Protein AF-W2T8W1-F1 (afdb_monomer_lite)

Foldseek 3Di:
DPPPDDDDPCPPPDDDDDDQQAAEDPEQADDPQAPDPQWEAFPFWIKGHHHDAAAKIWIATPRDGDYDYPVRTDIDRPGRHHWRDKYADPVDRPDMDTDDPRPD

InterPro domains:
  IPR015048 Domain of unknown function DUF1899 [PF08953] (4-67)
  IPR015048 Domain of unknown function DUF1899 [SM01166] (4-66)
  IPR015505 Coronin [PTHR10856] (1-103)
  IPR015943 WD40/YVTN repeat-like-containing domain superfamily [G3DSA:2.130.10.10] (3-104)

Structure (mmCIF, N/CA/C/O backbone):
data_AF-W2T8W1-F1
#
_entry.id   AF-W2T8W1-F1
#
loop_
_atom_site.group_PDB
_atom_site.id
_atom_site.type_symbol
_atom_site.label_atom_id
_atom_site.label_alt_id
_atom_site.label_comp_id
_atom_site.label_asym_id
_atom_site.label_entity_id
_atom_site.label_seq_id
_atom_site.pdbx_PDB_ins_code
_atom_site.Cartn_x
_atom_site.Cartn_y
_atom_site.Cartn_z
_atom_site.occupancy
_atom_site.B_iso_or_equiv
_atom_site.auth_seq_id
_atom_site.auth_comp_id
_atom_site.auth_asym_id
_atom_site.auth_atom_id
_atom_site.pdbx_PDB_model_num
ATOM 1 N N . MET A 1 1 ? -32.278 36.732 12.963 1.00 50.53 1 MET A N 1
ATOM 2 C CA . MET A 1 1 ? -30.898 36.447 12.510 1.00 50.53 1 MET A CA 1
ATOM 3 C C . MET A 1 1 ? -30.860 35.043 11.921 1.00 50.53 1 MET A C 1
ATOM 5 O O . MET A 1 1 ? -30.622 34.090 12.649 1.00 50.53 1 MET A O 1
ATOM 9 N N . ALA A 1 2 ? -31.183 34.893 10.635 1.00 57.41 2 ALA A N 1
ATOM 10 C CA . ALA A 1 2 ? -31.053 33.606 9.955 1.00 57.41 2 ALA A CA 1
ATOM 11 C C . ALA A 1 2 ? -29.563 33.363 9.689 1.00 57.41 2 ALA A C 1
ATOM 13 O O . ALA A 1 2 ? -28.923 34.155 8.997 1.00 57.41 2 ALA A O 1
ATOM 14 N N . TRP A 1 3 ? -28.982 32.327 10.295 1.00 60.72 3 TRP A N 1
ATOM 15 C CA . TRP A 1 3 ? -27.594 31.962 10.028 1.00 60.72 3 TRP A CA 1
ATOM 16 C C . TRP A 1 3 ? -27.460 31.555 8.558 1.00 60.72 3 TRP A C 1
ATOM 18 O O . TRP A 1 3 ? -28.028 30.557 8.120 1.00 60.72 3 TRP A O 1
ATOM 28 N N . ARG A 1 4 ? -26.709 32.361 7.801 1.00 71.06 4 ARG A N 1
ATOM 29 C CA . ARG A 1 4 ? -26.430 32.175 6.369 1.00 71.06 4 ARG A CA 1
ATOM 30 C C . ARG A 1 4 ? -25.615 30.903 6.087 1.00 71.06 4 ARG A C 1
ATOM 32 O O . ARG A 1 4 ? -25.635 30.417 4.963 1.00 71.06 4 ARG A O 1
ATOM 39 N N . PHE A 1 5 ? -24.954 30.346 7.105 1.00 76.56 5 PHE A N 1
ATOM 40 C CA . PHE A 1 5 ? -24.208 29.093 7.025 1.00 76.56 5 PHE A CA 1
ATOM 41 C C . PHE A 1 5 ? -24.708 28.108 8.075 1.00 76.56 5 PHE A C 1
ATOM 43 O O . PHE A 1 5 ? -24.683 28.382 9.276 1.00 76.56 5 PHE A O 1
ATOM 50 N N . GLN A 1 6 ? -25.171 26.955 7.602 1.00 82.75 6 GLN A N 1
ATOM 51 C CA . GLN A 1 6 ? -25.501 25.830 8.463 1.00 82.75 6 GLN A CA 1
ATOM 52 C C . GLN A 1 6 ? -24.201 25.156 8.919 1.00 82.75 6 GLN A C 1
ATOM 54 O O . GLN A 1 6 ? -23.294 24.973 8.101 1.00 82.75 6 GLN A O 1
ATOM 59 N N . PRO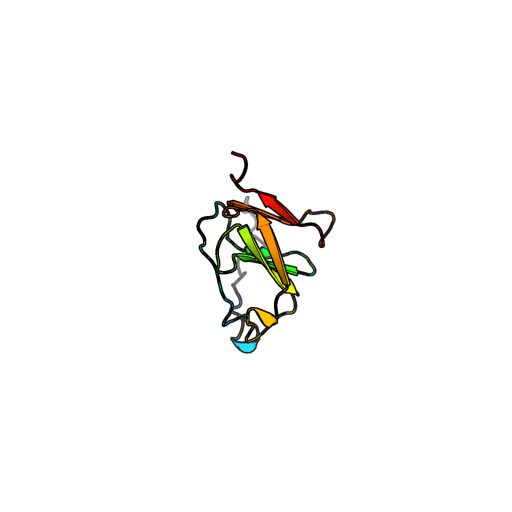 A 1 7 ? -24.079 24.785 10.203 1.00 81.88 7 PRO A N 1
ATOM 60 C CA . PRO A 1 7 ? -22.911 24.062 10.672 1.00 81.88 7 PRO A CA 1
ATOM 61 C C . PRO A 1 7 ? -22.800 22.713 9.950 1.00 81.88 7 PRO A C 1
ATOM 63 O O . PRO A 1 7 ? -23.799 22.022 9.746 1.00 81.88 7 PRO A O 1
ATOM 66 N N . SER A 1 8 ? -21.575 22.335 9.575 1.00 87.38 8 SER A N 1
ATOM 67 C CA . SER A 1 8 ? -21.312 21.057 8.909 1.00 87.38 8 SER A CA 1
ATOM 68 C C . SER A 1 8 ? -21.833 19.885 9.744 1.00 87.38 8 SER A C 1
ATOM 70 O O . SER A 1 8 ? -21.654 19.851 10.966 1.00 87.38 8 SER A O 1
ATOM 72 N N . LYS A 1 9 ? -22.402 18.876 9.071 1.00 90.12 9 LYS A N 1
ATOM 73 C CA . LYS A 1 9 ? -22.764 17.589 9.691 1.00 90.12 9 LYS A CA 1
ATOM 74 C C . LYS A 1 9 ? -21.552 16.901 10.341 1.00 90.12 9 LYS A C 1
ATOM 76 O O . LYS A 1 9 ? -21.725 16.112 11.260 1.00 90.12 9 LYS A O 1
ATOM 81 N N . PHE A 1 10 ? -20.339 17.249 9.909 1.00 89.81 10 PHE A N 1
ATOM 82 C CA . PHE A 1 10 ? -19.076 16.652 10.346 1.00 89.81 10 PHE A CA 1
ATOM 83 C C . PHE A 1 10 ? -18.341 17.455 11.426 1.00 89.81 10 PHE A C 1
ATOM 85 O O . PHE A 1 10 ? -17.207 17.118 11.756 1.00 89.81 10 PHE A O 1
ATOM 92 N N . LYS A 1 11 ? -18.956 18.501 12.000 1.00 89.50 11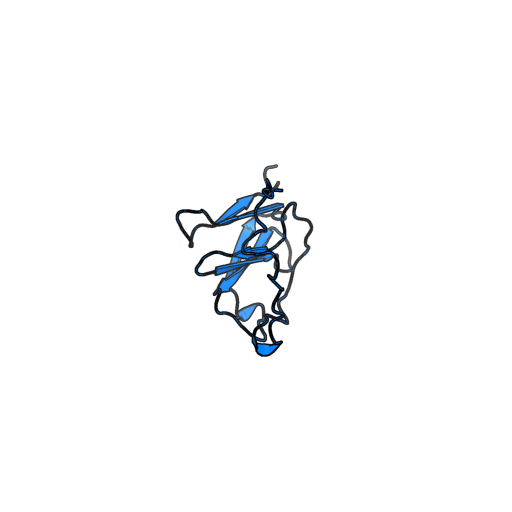 LYS A N 1
ATOM 93 C CA . LYS A 1 11 ? -18.302 19.400 12.974 1.00 89.50 11 LYS A CA 1
ATOM 94 C C . LYS A 1 11 ? -17.719 18.707 14.218 1.00 89.50 11 LYS A C 1
ATOM 96 O O . LYS A 1 11 ? -16.855 19.277 14.867 1.00 89.50 11 LYS A O 1
ATOM 101 N N . ASN A 1 12 ? -18.203 17.507 14.541 1.00 92.62 12 ASN A N 1
ATOM 102 C CA . ASN A 1 12 ? -17.790 16.720 15.706 1.00 92.62 12 ASN A CA 1
ATOM 103 C C . ASN A 1 12 ? -17.003 15.452 15.315 1.00 92.62 12 ASN A C 1
ATOM 105 O O . ASN A 1 12 ? -16.898 14.533 16.121 1.00 92.62 12 ASN A O 1
ATOM 109 N N . THR A 1 13 ? -16.509 15.351 14.078 1.00 93.62 13 THR A N 1
ATOM 110 C CA . THR A 1 13 ? -15.741 14.176 13.636 1.00 93.62 13 THR A CA 1
ATOM 111 C C . THR A 1 13 ? -14.393 14.154 14.347 1.00 93.62 13 THR A C 1
ATOM 113 O O . THR A 1 13 ? -13.653 15.135 14.289 1.00 93.62 13 THR A O 1
ATOM 116 N N . THR A 1 14 ? -14.063 13.043 14.999 1.00 94.12 14 THR A N 1
ATOM 117 C CA . THR A 1 14 ? -12.776 12.838 15.670 1.00 94.12 14 THR A CA 1
ATOM 118 C C . THR A 1 14 ? -12.061 11.618 15.087 1.00 94.12 14 THR A C 1
ATOM 120 O O . THR A 1 14 ? -12.719 10.642 14.718 1.00 94.12 14 THR A O 1
ATOM 123 N N . PRO A 1 15 ? -10.721 11.647 14.970 1.00 92.81 15 PRO A N 1
ATOM 124 C CA . PRO A 1 15 ? -9.968 10.487 14.517 1.00 92.81 15 PRO A CA 1
ATOM 125 C C . PRO A 1 15 ? -10.025 9.378 15.572 1.00 92.81 15 PRO A C 1
ATOM 127 O O . PRO A 1 15 ? -9.855 9.630 16.766 1.00 92.81 15 PRO A O 1
ATOM 130 N N . HIS A 1 16 ? -10.227 8.142 15.124 1.00 93.62 16 HIS A N 1
ATOM 131 C CA . HIS A 1 16 ? -10.123 6.960 15.971 1.00 93.62 16 HIS A CA 1
ATOM 132 C C . HIS A 1 16 ? -8.755 6.309 15.762 1.00 93.62 16 HIS A C 1
ATOM 134 O O . HIS A 1 16 ? -8.455 5.825 14.671 1.00 93.62 16 HIS A O 1
ATOM 140 N N . ILE A 1 17 ? -7.923 6.301 16.803 1.00 93.06 17 ILE A N 1
ATOM 141 C CA . ILE A 1 17 ? -6.588 5.699 16.738 1.00 93.06 17 ILE A CA 1
ATOM 142 C C . ILE A 1 17 ? -6.739 4.171 16.831 1.00 93.06 17 ILE A C 1
ATOM 144 O O . ILE A 1 17 ? -7.317 3.687 17.808 1.00 93.06 17 ILE A O 1
ATOM 148 N N . PRO A 1 18 ? -6.251 3.401 15.841 1.00 92.38 18 PRO A N 1
ATOM 149 C CA . PRO A 1 18 ? -6.348 1.945 15.863 1.00 92.38 18 PRO A CA 1
ATOM 150 C C . PRO A 1 18 ? -5.494 1.343 16.982 1.00 92.38 18 PRO A C 1
ATOM 152 O O . PRO A 1 18 ? -4.461 1.893 17.377 1.00 92.38 18 PRO A O 1
ATOM 155 N N . LYS A 1 19 ? -5.905 0.174 17.479 1.00 93.50 19 LYS A N 1
ATOM 156 C CA . LYS A 1 19 ? -5.090 -0.594 18.431 1.00 93.50 19 LYS A CA 1
ATOM 157 C C . LYS A 1 19 ? -3.870 -1.178 17.726 1.00 93.50 19 LYS A C 1
ATOM 159 O O . LYS A 1 19 ? -3.903 -1.433 16.529 1.00 93.50 19 LYS A O 1
ATOM 164 N N . LYS A 1 20 ? -2.811 -1.489 18.478 1.00 90.31 20 LYS A N 1
ATOM 165 C CA . LYS A 1 20 ? -1.580 -2.075 17.916 1.00 90.31 20 LYS A CA 1
ATOM 166 C C . LYS A 1 20 ? -1.817 -3.402 17.177 1.00 90.31 20 LYS A C 1
ATOM 168 O O . LYS A 1 20 ? -1.144 -3.676 16.195 1.00 90.31 20 LYS A O 1
ATOM 173 N N . GLU A 1 21 ? -2.765 -4.228 17.620 1.00 90.12 21 GLU A N 1
ATOM 174 C CA . GLU A 1 21 ? -3.143 -5.454 16.896 1.00 90.12 21 GLU A CA 1
ATOM 175 C C . GLU A 1 21 ? -3.827 -5.193 15.544 1.00 90.12 21 GLU A C 1
ATOM 177 O O . GLU A 1 21 ? -3.850 -6.073 14.687 1.00 90.12 21 GLU A O 1
ATOM 182 N N . GLU A 1 22 ? -4.366 -3.991 15.343 1.00 91.38 22 GLU A N 1
ATOM 183 C CA . GLU A 1 22 ? -5.016 -3.559 14.106 1.00 91.38 22 GLU A CA 1
ATOM 184 C C . GLU A 1 22 ? -4.076 -2.7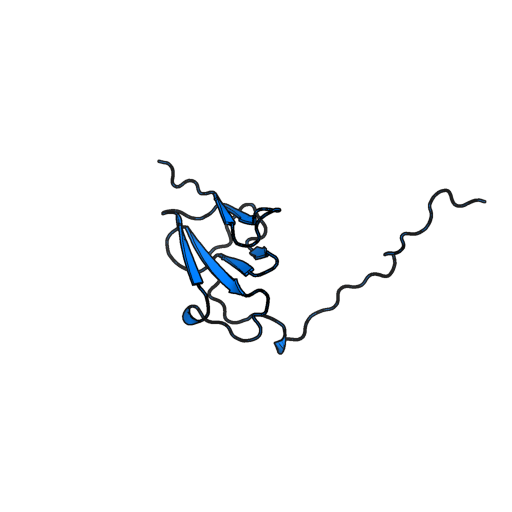78 13.187 1.00 91.38 22 GLU A C 1
ATOM 186 O O . GLU A 1 22 ? -4.456 -2.470 12.060 1.00 91.38 22 GLU A O 1
ATOM 191 N N . THR A 1 23 ? -2.856 -2.476 13.639 1.00 93.38 23 THR A N 1
ATOM 192 C CA . THR A 1 23 ? -1.828 -1.860 12.802 1.00 93.38 23 THR A CA 1
ATOM 193 C C . THR A 1 23 ? -0.955 -2.915 12.139 1.00 93.38 23 THR A C 1
ATOM 195 O O . THR A 1 23 ? -0.850 -4.056 12.594 1.00 93.38 23 THR A O 1
ATOM 198 N N . ILE A 1 24 ? -0.306 -2.520 11.047 1.00 94.19 24 ILE A N 1
ATOM 199 C CA . ILE A 1 24 ? 0.761 -3.290 10.414 1.00 94.19 24 ILE A CA 1
ATOM 200 C C . ILE A 1 24 ? 2.087 -2.775 10.974 1.00 94.19 24 ILE A C 1
ATOM 202 O O . ILE A 1 24 ? 2.318 -1.567 11.006 1.00 94.19 24 ILE A O 1
ATOM 206 N N . PHE A 1 25 ? 2.952 -3.674 11.439 1.00 92.75 25 PHE A N 1
ATOM 207 C CA . PHE A 1 25 ? 4.258 -3.303 11.986 1.00 92.75 25 PHE A CA 1
ATOM 208 C C . PHE A 1 25 ? 5.352 -4.307 11.615 1.00 92.75 25 PHE A C 1
ATOM 210 O O . PHE A 1 25 ? 5.058 -5.431 11.210 1.00 92.75 25 PHE A O 1
ATOM 217 N N . ASP A 1 26 ? 6.611 -3.893 11.800 1.00 91.94 26 ASP A N 1
ATOM 218 C CA . ASP A 1 26 ? 7.827 -4.648 11.432 1.00 91.94 26 ASP A CA 1
ATOM 219 C C . ASP A 1 26 ? 8.025 -4.839 9.916 1.00 91.94 26 ASP A C 1
ATOM 221 O O . ASP A 1 26 ? 8.734 -5.743 9.475 1.00 91.94 26 ASP A O 1
ATOM 225 N N . VAL A 1 27 ? 7.391 -3.974 9.117 1.00 92.44 27 VAL A N 1
ATOM 226 C CA . VAL A 1 27 ? 7.533 -3.969 7.660 1.00 92.44 27 VAL A CA 1
ATOM 227 C C . VAL A 1 27 ? 8.842 -3.285 7.237 1.00 92.44 27 VAL A C 1
ATOM 229 O O . VAL A 1 27 ? 9.189 -2.242 7.795 1.00 92.44 27 VAL A O 1
ATOM 232 N N . PRO A 1 28 ? 9.564 -3.837 6.246 1.00 91.38 28 PRO A N 1
ATOM 233 C CA . PRO A 1 28 ? 10.820 -3.290 5.738 1.00 91.38 28 PRO A CA 1
ATOM 234 C C . PRO A 1 28 ? 10.566 -2.070 4.841 1.00 91.38 28 PRO A C 1
ATOM 236 O O . PRO A 1 28 ? 10.589 -2.177 3.615 1.00 91.38 28 PRO A O 1
ATOM 239 N N . ILE A 1 29 ? 10.265 -0.919 5.443 1.00 89.88 29 ILE A N 1
ATOM 240 C CA . ILE A 1 29 ? 9.980 0.323 4.713 1.00 89.88 29 ILE A CA 1
ATOM 241 C C . ILE A 1 29 ? 11.255 0.864 4.056 1.00 89.88 29 ILE A C 1
ATOM 243 O O . ILE A 1 29 ? 12.294 0.986 4.701 1.00 89.88 29 ILE A O 1
ATOM 247 N N . GLY A 1 30 ? 11.160 1.180 2.764 1.00 82.88 30 GLY A N 1
ATOM 248 C CA . GLY A 1 30 ? 12.249 1.757 1.977 1.00 82.88 30 GLY A CA 1
ATOM 249 C C . GLY A 1 30 ? 12.403 3.269 2.141 1.00 82.88 30 GLY A C 1
ATOM 250 O O . GLY A 1 30 ? 11.754 3.902 2.972 1.00 82.88 30 GLY A O 1
ATOM 251 N N . ASN A 1 31 ? 13.273 3.860 1.321 1.00 75.69 31 ASN A N 1
ATOM 252 C CA . ASN A 1 31 ? 13.444 5.308 1.284 1.00 75.69 31 ASN A CA 1
ATOM 253 C C . ASN A 1 31 ? 12.151 5.988 0.796 1.00 75.69 31 ASN A C 1
ATOM 255 O O . ASN A 1 31 ? 11.612 5.626 -0.247 1.00 75.69 31 ASN A O 1
ATOM 259 N N . LEU A 1 32 ? 11.680 6.987 1.543 1.00 73.00 32 LEU A N 1
ATOM 260 C CA . LEU A 1 32 ? 10.449 7.736 1.270 1.00 73.00 32 LEU A CA 1
ATOM 261 C C . LEU A 1 32 ? 10.706 8.990 0.419 1.00 73.00 32 LEU A C 1
ATOM 263 O O . LEU A 1 32 ? 9.953 9.957 0.501 1.00 73.00 32 LEU A O 1
ATOM 267 N N . SER A 1 33 ? 11.782 9.019 -0.373 1.00 71.50 33 SER A N 1
ATOM 268 C CA . SER A 1 33 ? 12.023 10.088 -1.349 1.00 71.50 33 SER A CA 1
ATOM 269 C C . SER A 1 33 ? 11.126 9.919 -2.576 1.00 71.50 33 SER A C 1
ATOM 271 O O . SER A 1 33 ? 11.593 9.644 -3.674 1.00 71.50 33 SER A O 1
ATOM 273 N N . CYS A 1 34 ? 9.827 10.068 -2.349 1.00 71.00 34 CYS A N 1
ATOM 274 C CA . CYS A 1 34 ? 8.771 10.105 -3.346 1.00 71.00 34 CYS A CA 1
ATOM 275 C C . CYS A 1 34 ? 8.042 11.450 -3.251 1.00 71.00 34 CYS A C 1
ATOM 277 O O . CYS A 1 34 ? 8.081 12.140 -2.230 1.00 71.00 34 CYS A O 1
ATOM 279 N N . THR A 1 35 ? 7.364 11.838 -4.325 1.00 74.19 35 THR A N 1
ATOM 280 C CA . THR A 1 35 ? 6.565 13.077 -4.349 1.00 74.19 35 THR A CA 1
ATOM 281 C C . THR A 1 35 ? 5.192 12.911 -3.692 1.00 74.19 35 THR A C 1
ATOM 283 O O . THR A 1 35 ? 4.523 13.901 -3.395 1.00 74.19 35 THR A O 1
ATOM 286 N N . ASN A 1 36 ? 4.786 11.666 -3.437 1.00 77.00 36 ASN A N 1
ATOM 287 C CA . ASN A 1 36 ? 3.513 11.301 -2.832 1.00 77.00 36 ASN A CA 1
ATOM 288 C C . ASN A 1 36 ? 3.653 10.918 -1.344 1.00 77.00 36 ASN A C 1
ATOM 290 O O . ASN A 1 36 ? 4.704 11.073 -0.726 1.00 77.00 36 ASN A O 1
ATOM 294 N N . ASN A 1 37 ? 2.574 10.381 -0.765 1.00 83.25 37 ASN A N 1
ATOM 295 C CA . ASN A 1 37 ? 2.509 9.965 0.641 1.00 83.25 37 ASN A CA 1
ATOM 296 C C . ASN A 1 37 ? 3.266 8.655 0.956 1.00 83.25 37 ASN A C 1
ATOM 298 O O . ASN A 1 37 ? 3.130 8.136 2.063 1.00 83.25 37 ASN A O 1
ATOM 302 N N . ALA A 1 38 ? 4.011 8.093 -0.003 1.00 86.19 38 ALA A N 1
ATOM 303 C CA . ALA A 1 38 ? 4.753 6.830 0.063 1.00 86.19 38 ALA A CA 1
ATOM 304 C C . ALA A 1 38 ? 3.922 5.564 0.335 1.00 86.19 38 ALA A C 1
ATOM 306 O O . ALA A 1 38 ? 4.472 4.471 0.511 1.00 86.19 38 ALA A O 1
ATOM 307 N N . ILE A 1 39 ? 2.599 5.707 0.370 1.00 91.38 39 ILE A N 1
ATOM 308 C CA . ILE A 1 39 ? 1.633 4.644 0.606 1.00 91.38 39 ILE A CA 1
ATOM 309 C C . ILE A 1 39 ? 0.383 4.907 -0.227 1.00 91.38 39 ILE A C 1
ATOM 311 O O . ILE A 1 39 ? -0.100 6.038 -0.305 1.00 91.38 39 ILE A O 1
ATOM 315 N N . GLN A 1 40 ? -0.147 3.851 -0.830 1.00 93.38 40 GLN A N 1
ATOM 316 C CA . GLN A 1 40 ? -1.420 3.855 -1.541 1.00 93.38 40 GLN A CA 1
ATOM 317 C C . GLN A 1 40 ? -2.228 2.628 -1.157 1.00 93.38 40 GLN A C 1
ATOM 319 O O . GLN A 1 40 ? -1.676 1.590 -0.792 1.00 93.38 40 GLN A O 1
ATOM 324 N N . ALA A 1 41 ? -3.544 2.746 -1.256 1.00 94.12 41 ALA A N 1
ATOM 325 C CA . ALA A 1 41 ? -4.453 1.647 -0.997 1.00 94.12 41 ALA A CA 1
ATOM 326 C C . ALA A 1 41 ? -5.536 1.589 -2.073 1.00 94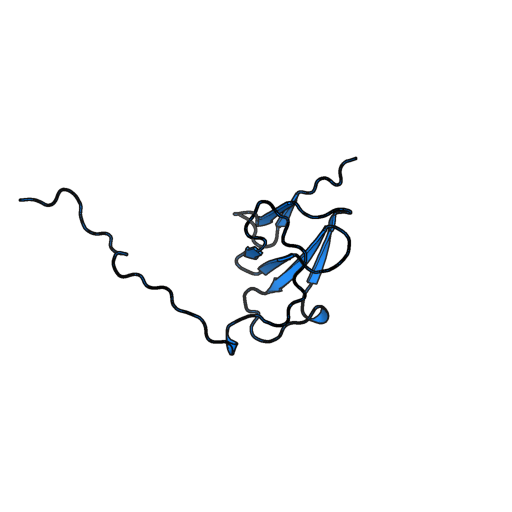.12 41 ALA A C 1
ATOM 328 O O . ALA A 1 41 ? -6.034 2.627 -2.508 1.00 94.12 41 ALA A O 1
ATOM 329 N N . SER A 1 42 ? -5.896 0.372 -2.462 1.00 93.81 42 SER A N 1
ATOM 330 C CA . SER A 1 42 ? -7.112 0.048 -3.202 1.00 93.81 42 SER A CA 1
ATOM 331 C C . SER A 1 42 ? -8.103 -0.672 -2.291 1.00 93.81 42 SER A C 1
ATOM 333 O O . SER A 1 42 ? -7.866 -0.845 -1.090 1.00 93.81 42 SER A O 1
ATOM 335 N N . THR A 1 43 ? -9.221 -1.127 -2.857 1.00 92.75 43 THR A N 1
ATOM 336 C CA . THR A 1 43 ? -10.191 -1.952 -2.125 1.00 92.75 43 THR A CA 1
ATOM 337 C C . THR A 1 43 ? -9.584 -3.258 -1.605 1.00 92.75 43 THR A C 1
ATOM 339 O O . THR A 1 43 ? -10.015 -3.755 -0.567 1.00 92.75 43 THR A O 1
ATOM 342 N N . ASN A 1 44 ? -8.573 -3.805 -2.292 1.00 93.31 44 ASN A N 1
ATOM 343 C CA . ASN A 1 44 ? -8.007 -5.123 -1.991 1.00 93.31 44 ASN A CA 1
ATOM 344 C C . ASN A 1 44 ? -6.574 -5.064 -1.460 1.00 93.31 44 ASN A C 1
ATOM 346 O O . ASN A 1 44 ? -6.173 -5.948 -0.695 1.00 93.31 44 ASN A O 1
ATOM 350 N N . TYR A 1 45 ? -5.807 -4.037 -1.829 1.00 95.12 45 TYR A N 1
ATOM 351 C CA . TYR A 1 45 ? -4.368 -3.993 -1.593 1.00 95.12 45 TYR A CA 1
ATOM 352 C C . T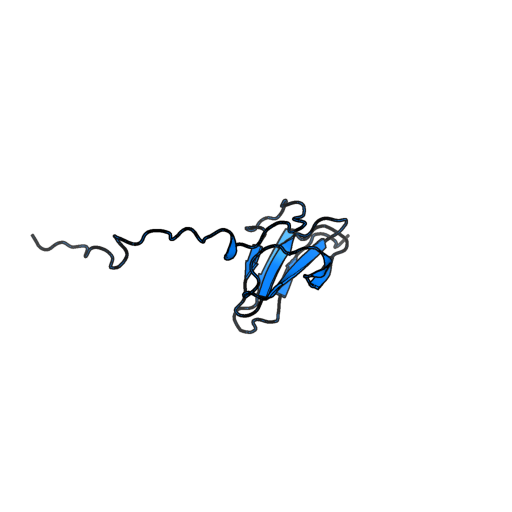YR A 1 45 ? -3.909 -2.697 -0.938 1.00 95.12 45 TYR A C 1
ATOM 354 O O . TYR A 1 45 ? -4.507 -1.637 -1.075 1.00 95.12 45 TYR A O 1
ATOM 362 N N . LEU A 1 46 ? -2.784 -2.795 -0.248 1.00 94.94 46 LEU A N 1
ATOM 363 C CA . LEU A 1 46 ? -2.018 -1.700 0.311 1.00 94.94 46 LEU A CA 1
ATOM 364 C C . LEU A 1 46 ? -0.597 -1.812 -0.231 1.00 94.94 46 LEU A C 1
ATOM 366 O O . LEU A 1 46 ? 0.040 -2.856 -0.085 1.00 94.94 46 LEU A O 1
ATOM 370 N N . VAL A 1 47 ? -0.113 -0.746 -0.860 1.00 94.31 47 VAL A N 1
ATOM 371 C CA . VAL A 1 47 ? 1.193 -0.693 -1.516 1.00 94.31 47 VAL A CA 1
ATOM 372 C C . VAL A 1 47 ? 2.036 0.413 -0.905 1.00 94.31 47 VAL A C 1
ATOM 374 O O . VAL A 1 47 ? 1.548 1.514 -0.659 1.00 94.31 47 VAL A O 1
ATOM 377 N N . PHE A 1 48 ? 3.305 0.118 -0.647 1.00 93.19 48 PHE A N 1
ATOM 378 C CA . PHE A 1 48 ? 4.265 1.042 -0.045 1.00 93.19 48 PHE A CA 1
ATOM 379 C C . PHE A 1 48 ? 5.685 0.742 -0.524 1.00 93.19 48 PHE A C 1
ATOM 381 O O . PHE A 1 48 ? 5.972 -0.338 -1.042 1.00 93.19 48 PHE A O 1
ATOM 388 N N . HIS A 1 49 ? 6.600 1.685 -0.323 1.00 91.81 49 HIS A N 1
ATOM 389 C CA . HIS A 1 49 ? 8.013 1.472 -0.627 1.00 91.81 49 HIS A CA 1
ATOM 390 C C . HIS A 1 49 ? 8.653 0.433 0.288 1.00 91.81 49 HIS A C 1
ATOM 392 O O . HIS A 1 49 ? 8.568 0.533 1.514 1.00 91.81 49 HIS A O 1
ATOM 398 N N . VAL A 1 50 ? 9.369 -0.520 -0.307 1.00 91.25 50 VAL A N 1
ATOM 399 C CA . VAL A 1 50 ? 10.137 -1.529 0.431 1.00 91.25 50 VAL A CA 1
ATOM 400 C C . VAL A 1 50 ? 11.628 -1.256 0.309 1.00 91.25 50 VAL A C 1
ATOM 402 O O . VAL A 1 50 ? 12.103 -0.782 -0.718 1.00 91.25 50 VAL A O 1
ATOM 405 N N . GLU A 1 51 ? 12.376 -1.566 1.363 1.00 89.06 51 GLU A N 1
ATOM 406 C CA . GLU A 1 51 ? 13.830 -1.428 1.373 1.00 89.06 51 GLU A CA 1
ATOM 407 C C . GLU A 1 51 ? 14.511 -2.258 0.264 1.00 89.06 51 GLU A C 1
ATOM 409 O O . GLU A 1 51 ? 14.095 -3.377 -0.085 1.00 89.06 51 GLU A O 1
ATOM 414 N N . GLY A 1 52 ? 15.616 -1.731 -0.254 1.00 83.50 52 GLY A N 1
ATOM 415 C CA . GLY A 1 52 ? 16.460 -2.383 -1.248 1.00 83.50 52 GLY A CA 1
ATOM 416 C C . GLY A 1 52 ? 16.800 -1.466 -2.416 1.00 83.50 52 GLY A C 1
ATOM 417 O O . GLY A 1 52 ? 16.343 -0.331 -2.492 1.00 83.50 52 GLY A O 1
ATOM 418 N N . GLU A 1 53 ? 17.623 -1.981 -3.323 1.00 81.75 53 GLU A N 1
ATOM 419 C CA . GLU A 1 53 ? 18.018 -1.265 -4.537 1.00 81.75 53 GLU A CA 1
ATOM 420 C C . GLU A 1 53 ? 16.894 -1.265 -5.583 1.00 81.75 53 GLU A C 1
ATOM 422 O O . GLU A 1 53 ? 16.182 -2.271 -5.730 1.00 81.75 53 GLU A O 1
ATOM 427 N N . GLY A 1 54 ? 16.784 -0.155 -6.314 1.00 84.50 54 GLY A N 1
ATOM 428 C CA . GLY A 1 54 ? 15.817 0.069 -7.388 1.00 84.50 54 GLY A CA 1
ATOM 429 C C . GLY A 1 54 ? 14.403 0.419 -6.921 1.00 84.50 54 GLY A C 1
ATOM 430 O O . GLY A 1 54 ? 14.155 0.741 -5.757 1.00 84.50 54 GLY A O 1
ATOM 431 N N . GLY A 1 55 ? 13.454 0.355 -7.850 1.00 88.00 55 GLY A N 1
ATOM 432 C CA . GLY A 1 55 ? 12.066 0.766 -7.660 1.00 88.00 55 GLY A CA 1
ATOM 433 C C . GLY A 1 55 ? 11.189 -0.379 -7.193 1.00 88.00 55 GLY A C 1
ATOM 434 O O . GLY A 1 55 ? 10.331 -0.862 -7.935 1.00 88.00 55 GLY A O 1
ATOM 435 N N . LYS A 1 56 ? 11.437 -0.847 -5.967 1.00 91.50 56 LYS A N 1
ATOM 436 C CA . LYS A 1 56 ? 10.684 -1.948 -5.356 1.00 91.50 56 LYS A CA 1
ATOM 437 C C . LYS A 1 56 ? 9.536 -1.430 -4.499 1.00 91.50 56 LYS A C 1
ATOM 439 O O . LYS A 1 56 ? 9.728 -0.608 -3.602 1.00 91.50 56 LYS A O 1
ATOM 444 N N . LEU A 1 57 ? 8.356 -1.991 -4.729 1.00 93.19 57 LEU A N 1
ATOM 445 C CA . LEU A 1 57 ? 7.162 -1.748 -3.930 1.00 93.19 57 LEU A CA 1
ATOM 446 C C . LEU A 1 57 ? 6.728 -3.047 -3.248 1.00 93.19 57 LEU A C 1
ATOM 448 O O . LEU A 1 57 ? 6.830 -4.132 -3.818 1.00 93.19 57 LEU A O 1
ATOM 452 N N . GLY A 1 58 ? 6.266 -2.946 -2.009 1.00 94.31 58 GLY A N 1
ATOM 453 C CA . GLY A 1 58 ? 5.642 -4.037 -1.274 1.00 94.31 58 GLY A CA 1
ATOM 454 C C . GLY A 1 58 ? 4.137 -3.909 -1.348 1.00 94.31 58 GLY A C 1
ATOM 455 O O . GLY A 1 58 ? 3.608 -2.838 -1.069 1.00 94.31 58 GLY A O 1
ATOM 456 N N . ALA A 1 59 ? 3.463 -5.000 -1.688 1.00 95.19 59 ALA A N 1
ATOM 457 C CA . ALA A 1 59 ? 2.016 -5.104 -1.674 1.00 95.19 59 ALA A CA 1
ATOM 458 C C . ALA A 1 59 ? 1.565 -6.077 -0.579 1.00 95.19 59 ALA A C 1
ATOM 460 O O . ALA A 1 59 ? 2.048 -7.210 -0.475 1.00 95.19 59 ALA A O 1
ATOM 461 N N . LEU A 1 60 ? 0.614 -5.628 0.232 1.00 96.19 60 LEU A N 1
ATOM 462 C CA . LEU A 1 60 ? -0.088 -6.416 1.236 1.00 96.19 60 LEU A CA 1
ATOM 463 C C . LEU A 1 60 ? -1.593 -6.376 0.955 1.00 96.19 60 LEU A C 1
ATOM 465 O O . LEU A 1 60 ? -2.084 -5.377 0.437 1.00 96.19 60 LEU A O 1
ATOM 469 N N . PRO A 1 61 ? -2.361 -7.409 1.330 1.00 94.75 61 PRO A N 1
ATOM 470 C CA . PRO A 1 61 ? -3.817 -7.308 1.351 1.00 94.75 61 PRO A CA 1
ATOM 471 C C . PRO A 1 61 ? -4.275 -6.197 2.305 1.00 94.75 61 PRO A C 1
ATOM 473 O O . PRO A 1 61 ? -3.693 -6.035 3.379 1.00 94.75 61 PRO A O 1
ATOM 476 N N . ILE A 1 62 ? -5.362 -5.492 1.987 1.00 93.62 62 ILE A N 1
ATOM 477 C CA . ILE A 1 62 ? -5.918 -4.421 2.841 1.00 93.62 62 ILE A CA 1
ATOM 478 C C . ILE A 1 62 ? -6.332 -4.927 4.236 1.00 93.62 62 ILE A C 1
ATOM 480 O O . ILE A 1 62 ? -6.409 -4.175 5.204 1.00 93.62 62 ILE A O 1
ATOM 484 N N . THR A 1 63 ? -6.593 -6.230 4.350 1.00 93.88 63 THR A N 1
ATOM 485 C CA . THR A 1 63 ? -6.963 -6.915 5.593 1.00 93.88 63 THR A CA 1
ATOM 486 C C . THR A 1 63 ? -5.756 -7.306 6.448 1.00 93.88 63 THR A C 1
ATOM 488 O O . THR A 1 63 ? -5.933 -7.853 7.541 1.00 93.88 63 THR A O 1
ATOM 491 N N . ALA A 1 64 ? -4.530 -7.046 5.979 1.00 93.62 64 ALA A N 1
ATOM 492 C CA . ALA A 1 64 ? -3.317 -7.343 6.718 1.00 93.62 64 ALA A CA 1
ATOM 493 C C . ALA A 1 64 ? -3.272 -6.549 8.029 1.00 93.62 64 ALA A C 1
ATOM 495 O O . ALA A 1 64 ? -3.464 -5.339 8.075 1.00 93.62 64 ALA A O 1
ATOM 496 N N . LYS A 1 65 ? -3.001 -7.267 9.117 1.00 94.81 65 LYS A N 1
ATOM 497 C CA . LYS A 1 65 ? -2.868 -6.732 10.476 1.00 94.81 65 LYS A CA 1
ATOM 498 C C . LYS A 1 65 ? -1.735 -7.441 11.205 1.00 94.81 65 LYS A C 1
ATOM 500 O O . LYS A 1 65 ? -1.366 -8.561 10.825 1.00 94.81 65 LYS A O 1
ATOM 505 N N . GLY A 1 66 ? -1.218 -6.810 12.250 1.00 94.06 66 GLY A N 1
ATOM 506 C CA . GLY A 1 66 ? -0.158 -7.337 13.093 1.00 94.06 66 GLY A CA 1
ATOM 507 C C . GLY A 1 66 ? 1.230 -7.246 12.459 1.00 94.06 66 GLY A C 1
ATOM 508 O O . GLY A 1 66 ? 1.503 -6.422 11.585 1.00 94.06 66 GLY A O 1
ATOM 509 N N . ARG A 1 67 ? 2.125 -8.124 12.917 1.00 93.62 67 ARG A N 1
ATOM 510 C CA . ARG A 1 67 ? 3.504 -8.197 12.432 1.00 93.62 67 ARG A CA 1
ATOM 511 C C . ARG A 1 67 ? 3.537 -8.709 10.990 1.00 93.62 67 ARG A C 1
ATOM 513 O O . ARG A 1 67 ? 2.978 -9.772 10.723 1.00 93.62 67 ARG A O 1
ATOM 520 N N . ARG A 1 68 ? 4.209 -7.991 10.087 1.00 94.19 68 ARG A N 1
ATOM 521 C CA . ARG A 1 68 ? 4.409 -8.398 8.687 1.00 94.19 68 ARG A CA 1
ATOM 522 C C . ARG A 1 68 ? 5.858 -8.212 8.292 1.00 94.19 68 ARG A C 1
ATOM 524 O O . ARG A 1 68 ? 6.409 -7.138 8.468 1.00 94.19 68 ARG A O 1
ATOM 531 N N . THR A 1 69 ? 6.451 -9.253 7.732 1.00 91.50 69 THR A N 1
ATOM 532 C CA . THR A 1 69 ? 7.836 -9.261 7.261 1.00 91.50 69 THR A CA 1
ATOM 533 C C . THR A 1 69 ? 7.885 -9.281 5.738 1.00 91.50 69 THR A C 1
ATOM 535 O O . THR A 1 69 ? 6.869 -9.476 5.071 1.00 91.50 69 THR A O 1
ATOM 538 N N . ARG A 1 70 ? 9.084 -9.141 5.157 1.00 89.06 70 ARG A N 1
ATOM 539 C CA . ARG A 1 70 ? 9.290 -9.210 3.698 1.00 89.06 70 ARG A CA 1
ATOM 540 C C . ARG A 1 70 ? 8.713 -10.477 3.047 1.00 89.06 70 ARG A C 1
ATOM 542 O O . ARG A 1 70 ? 8.370 -10.450 1.875 1.00 89.06 70 ARG A O 1
ATOM 549 N N . LYS A 1 71 ? 8.618 -11.585 3.790 1.00 89.44 71 LYS A N 1
ATOM 550 C CA . LYS A 1 71 ? 8.077 -12.862 3.291 1.00 89.44 71 LYS A CA 1
ATOM 551 C C . LYS A 1 71 ? 6.551 -12.871 3.183 1.00 89.44 71 LYS A C 1
ATOM 553 O O . LYS A 1 71 ? 6.011 -13.693 2.456 1.00 89.44 71 LYS A O 1
ATOM 558 N N . ASP A 1 72 ? 5.882 -11.978 3.907 1.00 91.25 72 ASP A N 1
ATOM 559 C CA . ASP A 1 72 ? 4.421 -11.908 3.988 1.00 91.25 72 ASP A CA 1
ATOM 560 C C . ASP A 1 72 ? 3.815 -10.972 2.930 1.00 91.25 72 ASP A C 1
ATOM 562 O O . ASP A 1 72 ? 2.597 -10.817 2.879 1.00 91.25 72 ASP A O 1
ATOM 566 N N . MET A 1 73 ? 4.655 -10.324 2.116 1.00 93.06 73 MET A N 1
ATOM 567 C CA . MET A 1 73 ? 4.262 -9.349 1.099 1.00 93.06 73 MET A CA 1
ATOM 568 C C . MET A 1 73 ? 4.713 -9.774 -0.293 1.00 93.06 73 MET A C 1
ATOM 570 O O . MET A 1 73 ? 5.759 -10.402 -0.463 1.00 93.06 73 MET A O 1
ATOM 574 N N . ALA A 1 74 ? 3.937 -9.375 -1.296 1.00 94.12 74 ALA A N 1
ATOM 575 C CA . ALA A 1 74 ? 4.360 -9.471 -2.681 1.00 94.12 74 ALA A CA 1
ATOM 576 C C . ALA A 1 74 ? 5.309 -8.308 -2.989 1.00 94.12 74 ALA A C 1
ATOM 578 O O . ALA A 1 74 ? 4.996 -7.153 -2.703 1.00 94.12 74 ALA A O 1
ATOM 579 N N . ILE A 1 75 ? 6.475 -8.615 -3.553 1.00 93.44 75 ILE A N 1
ATOM 580 C CA . ILE A 1 75 ? 7.440 -7.600 -3.977 1.00 93.44 75 ILE A CA 1
ATOM 581 C C . ILE A 1 75 ? 7.243 -7.340 -5.465 1.00 93.44 75 ILE A C 1
ATOM 583 O O . ILE A 1 75 ? 7.425 -8.237 -6.287 1.00 93.44 75 ILE A O 1
ATOM 587 N N . ILE A 1 76 ? 6.895 -6.103 -5.794 1.00 93.00 76 ILE A N 1
ATOM 588 C CA . ILE A 1 76 ? 6.759 -5.601 -7.155 1.00 93.00 76 ILE A CA 1
ATOM 589 C C . ILE A 1 76 ? 8.082 -4.928 -7.519 1.00 93.00 76 ILE A C 1
ATOM 591 O O . ILE A 1 76 ? 8.454 -3.910 -6.937 1.00 93.00 76 ILE A O 1
ATOM 595 N N . CYS A 1 77 ? 8.809 -5.510 -8.469 1.00 91.94 77 CYS A N 1
ATOM 596 C CA . CYS A 1 77 ? 10.017 -4.917 -9.041 1.00 91.94 77 CYS A CA 1
ATOM 597 C C . CYS A 1 77 ? 9.614 -4.069 -10.253 1.00 91.94 77 CYS A C 1
ATOM 599 O O . CYS A 1 77 ? 9.638 -4.571 -11.373 1.00 91.94 77 CYS A O 1
ATOM 601 N N . ALA A 1 78 ? 9.176 -2.831 -10.013 1.00 87.94 78 ALA A N 1
ATOM 602 C CA . ALA A 1 78 ? 8.601 -1.985 -11.058 1.00 87.94 78 ALA A CA 1
ATOM 603 C C . ALA A 1 78 ? 9.671 -1.315 -11.932 1.00 87.94 78 ALA A C 1
ATOM 605 O O . ALA A 1 78 ? 9.526 -1.286 -13.148 1.00 87.94 78 ALA A O 1
ATOM 606 N N . HIS A 1 79 ? 10.743 -0.813 -11.312 1.00 91.06 79 HIS A N 1
ATOM 607 C CA . HIS A 1 79 ? 11.736 0.036 -11.974 1.00 91.06 79 HIS A CA 1
ATOM 608 C C . HIS A 1 79 ? 13.172 -0.309 -11.566 1.00 91.06 79 HIS A C 1
ATOM 610 O O . HIS A 1 79 ? 13.415 -0.870 -10.488 1.00 91.06 79 HIS A O 1
ATOM 616 N N . GLY A 1 80 ? 14.126 0.034 -12.436 1.00 88.75 80 GLY A N 1
ATOM 617 C CA . GLY A 1 80 ? 15.561 -0.088 -12.155 1.00 88.75 80 GLY A CA 1
ATOM 618 C C . GLY A 1 80 ? 16.051 0.961 -11.154 1.00 88.75 80 GLY A C 1
ATOM 619 O O . GLY A 1 80 ? 16.896 0.662 -10.311 1.00 88.75 80 GLY A O 1
ATOM 620 N N . GLU A 1 81 ? 15.450 2.150 -11.192 1.00 88.44 81 GLU A N 1
ATOM 621 C CA . GLU A 1 81 ? 15.653 3.233 -10.228 1.00 88.44 81 GLU A CA 1
ATOM 622 C C . GLU A 1 81 ? 14.446 3.411 -9.302 1.00 88.44 81 GLU A C 1
ATOM 624 O O . GLU A 1 81 ? 13.441 2.712 -9.407 1.00 88.44 81 GLU A O 1
ATOM 629 N N . GLN A 1 82 ? 14.552 4.330 -8.344 1.00 87.12 82 GLN A N 1
ATOM 630 C CA . GLN A 1 82 ? 13.513 4.576 -7.352 1.00 87.12 82 GLN A CA 1
ATOM 631 C C . GLN A 1 82 ? 12.194 5.044 -7.991 1.00 87.12 82 GLN A C 1
ATOM 633 O O . GLN A 1 82 ? 12.181 5.858 -8.912 1.00 87.12 82 GLN A O 1
ATOM 638 N N . VAL A 1 83 ? 11.068 4.540 -7.474 1.00 89.81 83 VAL A N 1
ATOM 639 C CA . VAL A 1 83 ? 9.730 5.010 -7.867 1.00 89.81 83 VAL A CA 1
ATOM 640 C C . VAL A 1 83 ? 9.471 6.378 -7.229 1.00 89.81 83 VAL A C 1
ATOM 642 O O . VAL A 1 83 ? 9.587 6.520 -6.014 1.00 89.81 83 VAL A O 1
ATOM 645 N N . ASP A 1 84 ? 9.119 7.367 -8.044 1.00 89.62 84 ASP A N 1
ATOM 646 C CA . ASP A 1 84 ? 8.828 8.740 -7.614 1.00 89.62 84 ASP A CA 1
ATOM 647 C C . ASP A 1 84 ? 7.356 8.926 -7.218 1.00 89.62 84 ASP A C 1
ATOM 649 O O . ASP A 1 84 ? 7.041 9.724 -6.325 1.00 89.62 84 ASP A O 1
ATOM 653 N N . ASP A 1 85 ? 6.454 8.223 -7.908 1.00 90.69 85 ASP A N 1
ATOM 654 C CA . ASP A 1 85 ? 5.013 8.251 -7.663 1.00 90.69 85 ASP A CA 1
ATOM 655 C C . ASP A 1 85 ? 4.349 6.937 -8.101 1.00 90.69 85 ASP A C 1
ATOM 657 O O . ASP A 1 85 ? 4.798 6.260 -9.027 1.00 90.69 85 ASP A O 1
ATOM 661 N N . PHE A 1 86 ? 3.269 6.568 -7.422 1.00 91.94 86 PHE A N 1
ATOM 662 C CA . PHE A 1 86 ? 2.437 5.423 -7.759 1.00 91.94 86 PHE A CA 1
ATOM 663 C C . PHE A 1 86 ? 1.004 5.638 -7.271 1.00 91.94 86 PHE A C 1
ATOM 665 O O . PHE A 1 86 ? 0.772 6.307 -6.263 1.00 91.94 86 PHE A O 1
ATOM 672 N N . CYS A 1 87 ? 0.033 5.068 -7.986 1.00 93.50 87 CYS A N 1
ATOM 673 C CA . CYS A 1 87 ? -1.389 5.198 -7.674 1.00 93.50 87 CYS A CA 1
ATOM 674 C C . CYS A 1 87 ? -2.199 4.042 -8.272 1.00 93.50 87 CYS A C 1
ATOM 676 O O . CYS A 1 87 ? -1.891 3.562 -9.363 1.00 93.50 87 CYS A O 1
ATOM 678 N N . PHE A 1 88 ? -3.246 3.608 -7.572 1.00 94.19 88 PHE A N 1
ATOM 679 C CA . PHE A 1 88 ? -4.209 2.651 -8.113 1.00 94.19 88 PHE A CA 1
ATOM 680 C C . PHE A 1 88 ? -5.161 3.319 -9.107 1.00 94.19 88 PHE A C 1
ATOM 682 O O . PHE A 1 88 ? -5.515 4.493 -8.964 1.00 94.19 88 PHE A O 1
ATOM 689 N N . MET A 1 89 ? -5.601 2.566 -10.112 1.00 93.06 89 MET A N 1
ATOM 690 C CA . MET A 1 89 ? -6.632 3.037 -11.032 1.00 93.06 89 MET A CA 1
ATOM 691 C C . MET A 1 89 ? -7.996 3.088 -10.336 1.00 93.06 89 MET A C 1
ATOM 693 O O . MET A 1 89 ? -8.343 2.239 -9.526 1.00 93.06 89 MET A O 1
ATOM 697 N N . THR A 1 90 ? -8.813 4.088 -10.667 1.00 90.56 90 THR A N 1
ATOM 698 C CA . THR A 1 90 ? -10.119 4.289 -10.011 1.00 90.56 90 THR A CA 1
ATOM 699 C C . THR A 1 90 ? -11.191 3.290 -10.439 1.00 90.56 90 THR A C 1
ATOM 701 O O . THR A 1 90 ? -12.221 3.181 -9.779 1.00 90.56 90 THR A O 1
ATOM 704 N N . PHE A 1 91 ? -10.985 2.605 -11.563 1.00 91.44 91 PHE A N 1
ATOM 705 C CA . PHE A 1 91 ? -11.927 1.646 -12.143 1.00 91.44 91 PHE A CA 1
ATOM 706 C C . PHE A 1 91 ? -11.476 0.190 -11.987 1.00 91.44 91 PHE A C 1
ATOM 708 O O . PHE A 1 91 ? -12.244 -0.707 -12.326 1.00 91.44 91 PHE A O 1
ATOM 715 N N . ASP A 1 92 ? -10.254 -0.036 -11.504 1.00 92.25 92 ASP A N 1
ATOM 716 C CA . ASP A 1 92 ? -9.683 -1.366 -11.330 1.00 92.25 92 ASP A CA 1
ATOM 717 C C . ASP A 1 92 ? -8.739 -1.374 -10.120 1.00 92.25 92 ASP A C 1
ATOM 719 O O . ASP A 1 92 ? -7.674 -0.754 -10.133 1.00 92.25 92 ASP A O 1
ATOM 723 N N . ASP A 1 93 ? -9.159 -2.079 -9.069 1.00 90.38 93 ASP A N 1
ATOM 724 C CA . ASP A 1 93 ? -8.448 -2.176 -7.791 1.00 90.38 93 ASP A CA 1
ATOM 725 C C . ASP A 1 93 ? -7.145 -2.988 -7.868 1.00 90.38 93 ASP A C 1
ATOM 727 O O . ASP A 1 93 ? -6.332 -2.925 -6.935 1.00 90.38 93 ASP A O 1
ATOM 731 N N . ASP A 1 94 ? -6.950 -3.737 -8.956 1.00 92.31 94 ASP A N 1
ATOM 732 C CA . ASP A 1 94 ? -5.802 -4.616 -9.167 1.00 92.31 94 ASP A CA 1
ATOM 733 C C . ASP A 1 94 ? -4.738 -3.962 -10.075 1.00 92.31 94 ASP A C 1
ATOM 735 O O . ASP A 1 94 ? -3.626 -4.481 -10.208 1.00 92.31 94 ASP A O 1
ATOM 739 N N . LEU A 1 95 ? -5.037 -2.797 -10.669 1.00 93.69 95 LEU A N 1
ATOM 740 C CA . LEU A 1 95 ? -4.115 -2.055 -11.530 1.00 93.69 95 LEU A CA 1
ATOM 741 C C . LEU A 1 95 ? -3.425 -0.911 -10.783 1.00 93.69 95 LEU A C 1
ATOM 743 O O . LEU A 1 95 ? -4.051 0.060 -10.354 1.00 93.69 95 LEU A O 1
ATOM 747 N N . LEU A 1 96 ? -2.095 -1.001 -10.706 1.00 94.06 96 LEU A N 1
ATOM 748 C CA . LEU A 1 96 ? -1.222 0.014 -10.126 1.00 94.06 96 LEU A CA 1
ATOM 749 C C . LEU A 1 96 ? -0.398 0.701 -11.218 1.00 94.06 96 LEU A C 1
ATOM 751 O O . LEU A 1 96 ? 0.311 0.048 -11.981 1.00 94.06 96 LEU A O 1
ATOM 755 N N . VAL A 1 97 ? -0.455 2.027 -11.252 1.00 93.88 97 VAL A N 1
ATOM 756 C CA . VAL A 1 97 ? 0.413 2.868 -12.077 1.00 93.88 97 VAL A CA 1
ATOM 757 C C . VAL A 1 97 ? 1.636 3.252 -11.256 1.00 93.88 97 VAL A C 1
ATOM 759 O O . VAL A 1 97 ? 1.489 3.676 -10.111 1.00 93.88 97 VAL A O 1
ATOM 762 N N . THR A 1 98 ? 2.826 3.130 -11.838 1.00 92.50 98 THR A N 1
ATOM 763 C CA . THR A 1 98 ? 4.099 3.546 -11.235 1.00 92.50 98 THR A CA 1
ATOM 764 C C . THR A 1 98 ? 4.832 4.510 -12.163 1.00 92.50 98 THR A C 1
ATOM 766 O O . THR A 1 98 ? 4.690 4.442 -13.383 1.00 92.50 98 THR A O 1
ATOM 769 N N . CYS A 1 99 ? 5.598 5.425 -11.579 1.00 90.94 99 CYS A N 1
ATOM 770 C CA . CYS A 1 99 ? 6.404 6.411 -12.284 1.00 90.94 99 CYS A CA 1
ATOM 771 C C . CYS A 1 99 ? 7.807 6.450 -11.673 1.00 90.94 99 CYS A C 1
ATOM 773 O O . CYS A 1 99 ? 7.957 6.518 -10.452 1.00 90.94 99 CYS A O 1
ATOM 775 N N . SER A 1 100 ? 8.830 6.421 -12.519 1.00 90.12 100 SER A N 1
ATOM 776 C CA . SER A 1 100 ? 10.240 6.534 -12.146 1.00 90.12 100 SER A CA 1
ATOM 777 C C . SER A 1 100 ? 10.985 7.328 -13.221 1.00 90.12 100 SER A C 1
ATOM 779 O O . SER A 1 100 ? 10.449 7.582 -14.299 1.00 90.12 100 SER A O 1
ATOM 781 N N . ARG A 1 101 ? 12.214 7.744 -12.912 1.00 85.75 101 ARG A N 1
ATOM 782 C CA . ARG A 1 101 ? 13.128 8.442 -13.831 1.00 85.75 101 ARG A CA 1
ATOM 783 C C . ARG A 1 101 ? 14.178 7.502 -14.418 1.00 85.75 101 ARG A C 1
ATOM 785 O O . ARG A 1 101 ? 15.241 7.958 -14.814 1.00 85.75 101 ARG A O 1
ATOM 792 N N . ASP A 1 102 ? 13.874 6.210 -14.478 1.00 86.19 102 ASP A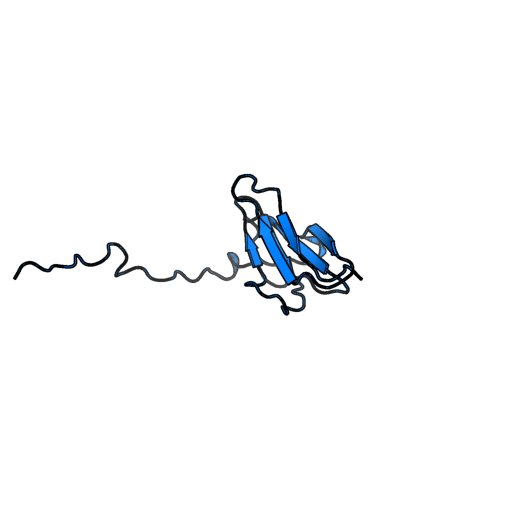 N 1
ATOM 793 C CA . ASP A 1 102 ? 14.760 5.185 -15.028 1.00 86.19 102 ASP A CA 1
ATOM 794 C C . ASP A 1 102 ? 14.892 5.231 -16.562 1.00 86.19 102 ASP A C 1
ATOM 796 O O . ASP A 1 102 ? 15.593 4.402 -17.140 1.00 86.19 102 ASP A O 1
ATOM 800 N N . ASP A 1 103 ? 14.257 6.208 -17.216 1.00 72.31 103 ASP A N 1
ATOM 801 C CA . ASP A 1 103 ? 14.426 6.503 -18.638 1.00 72.31 103 ASP A CA 1
ATOM 802 C C . ASP A 1 103 ? 15.686 7.363 -18.858 1.00 72.31 103 ASP A C 1
ATOM 804 O O . ASP A 1 103 ? 15.673 8.590 -18.702 1.00 72.31 103 ASP A O 1
ATOM 808 N N . SER A 1 104 ? 16.794 6.688 -19.179 1.00 55.12 104 SER A N 1
ATOM 809 C CA . SER A 1 104 ? 18.083 7.273 -19.578 1.00 55.12 104 SER A CA 1
ATOM 810 C C . SER A 1 104 ? 18.442 6.918 -21.014 1.00 55.12 104 SER A C 1
ATOM 812 O O . SER A 1 104 ? 18.430 5.699 -21.311 1.00 55.12 104 SER A O 1
#

Sequence (104 aa):
MAWRFQPSKFKNTTPHIPKKEETIFDVPIGNLSCTNNAIQASTNYLVFHVEGEGGKLGALPITAKGRRTRKDMAIICAHGEQVDDFCFMTFDDDLLVTCSRDDS

Secondary structure (DSSP, 8-state):
---SSPPPTTTT----PPPGGGSEES--B----SSS-SEEE-SSEEEEEBSSSSEEEEEEETT--EE--GGGSEEEEEESS-EEEEEEETTEEEEEEEEES---

Radius of gyration: 18.09 Å; chains: 1; bounding box: 49×49×38 Å

Organism: Necator americanus (NCBI:txid51031)

pLDDT: mean 88.36, std 8.77, range [50.53, 96.19]